Protein AF-A0A251RQ02-F1 (afdb_monomer_lite)

Secondary structure (DSSP, 8-state):
-B-TTT--B-EEEEETTTTEEEEEES---------TTTTT------HHHHHHTTSHHHHHHHHHHHHHHHHHHHHHHHHHHHIIIIIIGGGHHHHHHHHHHHHHHHHHHHHHHHHHHHHTT-SS----------

InterPro domains:
  IPR007590 Saf4/Yju2 protein [PF04502] (1-118)
  IPR007590 Saf4/Yju2 protein [PTHR12111] (1-128)

Organism: Helianthus annuus (NCBI:txid4232)

Structure (mmCIF, N/CA/C/O backbone):
data_AF-A0A251RQ02-F1
#
_entry.id   AF-A0A251RQ02-F1
#
loop_
_atom_site.group_PDB
_atom_site.id
_atom_site.type_symbol
_atom_site.label_atom_id
_atom_site.label_alt_id
_atom_site.label_comp_id
_atom_site.label_asym_id
_atom_site.label_entity_id
_atom_site.label_seq_id
_atom_site.pdbx_PDB_ins_code
_atom_site.Cartn_x
_atom_site.Cartn_y
_atom_site.Cartn_z
_atom_site.occupancy
_atom_site.B_iso_or_equiv
_atom_site.auth_seq_id
_atom_site.auth_comp_id
_atom_site.auth_asym_id
_atom_site.auth_atom_id
_atom_site.pdbx_PDB_model_num
ATOM 1 N N . MET A 1 1 ? -34.966 17.069 -21.799 1.00 81.94 1 MET A N 1
ATOM 2 C CA . MET A 1 1 ? -33.568 17.087 -22.314 1.00 81.94 1 MET A CA 1
ATOM 3 C C . MET A 1 1 ? -33.557 16.528 -23.731 1.00 81.94 1 MET A C 1
ATOM 5 O O . MET A 1 1 ? -34.435 15.741 -24.021 1.00 81.94 1 MET A O 1
ATOM 9 N N . LYS A 1 2 ? -32.638 16.908 -24.629 1.00 87.06 2 LYS A N 1
ATOM 10 C CA . LYS A 1 2 ? -32.587 16.337 -25.994 1.00 87.06 2 LYS A CA 1
ATOM 11 C C . LYS A 1 2 ? -31.394 15.399 -26.151 1.00 87.06 2 LYS A C 1
ATOM 13 O O . LYS A 1 2 ? -30.312 15.717 -25.666 1.00 87.06 2 LYS A O 1
ATOM 18 N N . SER A 1 3 ? -31.588 14.271 -26.832 1.00 85.44 3 SER A N 1
ATOM 19 C CA . SER A 1 3 ? -30.495 13.361 -27.191 1.00 85.44 3 SER A CA 1
ATOM 20 C C . SER A 1 3 ? -29.578 13.999 -28.239 1.00 85.44 3 SER A C 1
ATOM 22 O O . SER A 1 3 ? -30.056 14.561 -29.225 1.00 85.44 3 SER A O 1
ATOM 24 N N . ALA A 1 4 ? -28.261 13.878 -28.052 1.00 85.50 4 ALA A N 1
ATOM 25 C CA . ALA A 1 4 ? -27.262 14.437 -28.964 1.00 85.50 4 ALA A CA 1
ATOM 26 C C . ALA A 1 4 ? -27.263 13.769 -30.353 1.00 85.50 4 ALA A C 1
ATOM 28 O O . ALA A 1 4 ? -26.899 14.405 -31.336 1.00 85.50 4 ALA A O 1
ATOM 29 N N . CYS A 1 5 ? -27.679 12.500 -30.444 1.00 87.50 5 CYS A N 1
ATOM 30 C CA . CYS A 1 5 ? -27.608 11.720 -31.682 1.00 87.50 5 CYS A CA 1
ATOM 31 C C . CYS A 1 5 ? -28.864 11.866 -32.559 1.00 87.50 5 CYS A C 1
ATOM 33 O O . CYS A 1 5 ? -28.753 12.049 -33.766 1.00 87.50 5 CYS A O 1
ATOM 35 N N . CYS A 1 6 ? -30.059 11.813 -31.963 1.00 83.81 6 CYS A N 1
ATOM 36 C CA . CYS A 1 6 ? -31.330 11.749 -32.697 1.00 83.81 6 CYS A CA 1
ATOM 37 C C . CYS A 1 6 ? -32.284 12.923 -32.418 1.00 83.81 6 CYS A C 1
ATOM 39 O O . CYS A 1 6 ? -33.429 12.888 -32.858 1.00 83.81 6 CYS A O 1
ATOM 41 N N . GLN A 1 7 ? -31.846 13.942 -31.663 1.00 83.56 7 GLN A N 1
ATOM 42 C CA . GLN A 1 7 ? -32.645 15.108 -31.239 1.00 83.56 7 GLN A CA 1
ATOM 43 C C . GLN A 1 7 ? -33.960 14.775 -30.502 1.00 83.56 7 GLN A C 1
ATOM 45 O O . GLN A 1 7 ? -34.764 15.673 -30.246 1.00 83.56 7 GLN A O 1
ATOM 50 N N . HIS A 1 8 ? -34.166 13.512 -30.119 1.00 87.19 8 HIS A N 1
ATOM 51 C CA . HIS A 1 8 ? -35.360 13.054 -29.419 1.00 87.19 8 HIS A CA 1
ATOM 52 C C . HIS A 1 8 ? -35.445 13.661 -28.014 1.00 87.19 8 HIS A C 1
ATOM 54 O O . HIS A 1 8 ? -34.419 13.860 -27.354 1.00 87.19 8 HIS A O 1
ATOM 60 N N . GLU A 1 9 ? -36.661 13.964 -27.562 1.00 89.62 9 GLU A N 1
ATOM 61 C CA . GLU A 1 9 ? -36.902 14.558 -26.251 1.00 89.62 9 GLU A CA 1
ATOM 62 C C . GLU A 1 9 ? -36.976 13.484 -25.159 1.00 89.62 9 GLU A C 1
ATOM 64 O O . GLU A 1 9 ? -37.684 12.491 -25.273 1.00 89.62 9 GLU A O 1
ATOM 69 N N . ILE A 1 10 ? -36.209 13.699 -24.095 1.00 90.50 10 ILE A N 1
ATOM 70 C CA . ILE A 1 10 ? -36.128 12.883 -22.890 1.00 90.50 10 ILE A CA 1
ATOM 71 C C . ILE A 1 10 ? -36.836 13.646 -21.773 1.00 90.50 10 ILE A C 1
ATOM 73 O O . ILE A 1 10 ? -36.385 14.734 -21.383 1.00 90.50 10 ILE A O 1
ATOM 77 N N . VAL A 1 11 ? -37.919 13.074 -21.252 1.00 91.12 11 VAL A N 1
ATOM 78 C CA . VAL A 1 11 ? -38.707 13.654 -20.157 1.00 91.12 11 VAL A CA 1
ATOM 79 C C . VAL A 1 11 ? -38.362 12.935 -18.859 1.00 91.12 11 VAL A C 1
ATOM 81 O O . VAL A 1 11 ? -38.561 11.725 -18.741 1.00 91.12 11 VAL A O 1
ATOM 84 N N . ILE A 1 12 ? -37.853 13.696 -17.889 1.00 91.62 12 ILE A N 1
ATOM 85 C CA . ILE A 1 12 ? -37.504 13.220 -16.547 1.00 91.62 12 ILE A CA 1
ATOM 86 C C . ILE A 1 12 ? -38.396 13.950 -15.546 1.00 91.62 12 ILE A C 1
ATOM 88 O O . ILE A 1 12 ? -38.505 15.175 -15.610 1.00 91.62 12 ILE A O 1
ATOM 92 N N . GLN A 1 13 ? -39.019 13.211 -14.632 1.00 91.50 13 GLN A N 1
ATOM 93 C CA . GLN A 1 13 ? -39.776 13.767 -13.512 1.00 91.50 13 GLN A CA 1
ATOM 94 C C . GLN A 1 13 ? -39.116 13.405 -12.184 1.00 91.50 13 GLN A C 1
ATOM 96 O O . GLN A 1 13 ? -38.541 12.331 -12.023 1.00 91.50 13 GLN A O 1
ATOM 101 N N . THR A 1 14 ? -39.175 14.342 -11.245 1.00 92.50 14 THR A N 1
ATOM 102 C CA . THR A 1 14 ? -38.703 14.172 -9.870 1.00 92.50 14 THR A CA 1
ATOM 103 C C . THR A 1 14 ? -39.810 13.591 -9.007 1.00 92.50 14 THR A C 1
ATOM 105 O O . THR A 1 14 ? -40.857 14.227 -8.873 1.00 92.50 14 THR A O 1
A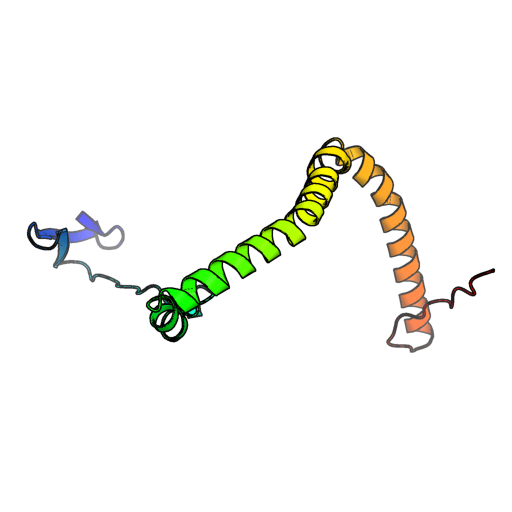TOM 108 N N . ASP A 1 15 ? -39.542 12.468 -8.349 1.00 92.62 15 ASP A N 1
ATOM 109 C CA . ASP A 1 15 ? -40.429 11.905 -7.337 1.00 92.62 15 ASP A CA 1
ATOM 110 C C . ASP A 1 15 ? -40.007 12.375 -5.937 1.00 92.62 15 ASP A C 1
ATOM 112 O O . ASP A 1 15 ? -39.018 11.882 -5.386 1.00 92.62 15 ASP A O 1
ATOM 116 N N . PRO A 1 16 ? -40.760 13.289 -5.296 1.00 92.50 16 PRO A N 1
ATOM 117 C CA . PRO A 1 16 ? -40.369 13.857 -4.004 1.00 92.50 16 PRO A CA 1
ATOM 118 C C . PRO A 1 16 ? -40.477 12.866 -2.838 1.00 92.50 16 PRO A C 1
ATOM 120 O O . PRO A 1 16 ? -39.943 13.128 -1.768 1.00 92.50 16 PRO A O 1
ATOM 123 N N . LYS A 1 17 ? -41.180 11.739 -3.016 1.00 93.00 17 LYS A N 1
ATOM 124 C CA . LYS A 1 17 ? -41.363 10.725 -1.965 1.00 93.00 17 LYS A CA 1
ATOM 125 C C . LYS A 1 17 ? -40.163 9.790 -1.823 1.00 93.00 17 LYS A C 1
ATOM 127 O O . LYS A 1 17 ? -39.807 9.446 -0.704 1.00 93.00 17 LYS A O 1
ATOM 132 N N . ASN A 1 18 ? -39.562 9.399 -2.946 1.00 87.56 18 ASN A N 1
ATOM 133 C CA . ASN A 1 18 ? -38.465 8.428 -2.983 1.00 87.56 18 ASN A CA 1
ATOM 134 C C . ASN A 1 18 ? -37.107 9.090 -3.263 1.00 87.56 18 ASN A C 1
ATOM 136 O O . ASN A 1 18 ? -36.095 8.403 -3.287 1.00 87.56 18 ASN A O 1
ATOM 140 N N . CYS A 1 19 ? -37.076 10.415 -3.468 1.00 89.12 19 CYS A N 1
ATOM 141 C CA . CYS A 1 19 ? -35.877 11.164 -3.855 1.00 89.12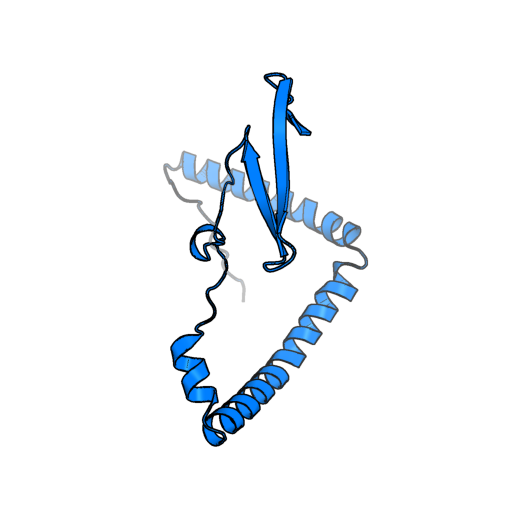 19 CYS A CA 1
ATOM 142 C C . CYS A 1 19 ? -35.223 10.624 -5.142 1.00 89.12 19 CYS A C 1
ATOM 144 O O . CYS A 1 19 ? -34.003 10.666 -5.291 1.00 89.12 19 CYS A O 1
ATOM 146 N N . GLU A 1 20 ? -36.036 10.128 -6.079 1.00 87.94 20 GLU A N 1
ATOM 147 C CA . GLU A 1 20 ? -35.577 9.527 -7.332 1.00 87.94 20 GLU A CA 1
ATOM 148 C C . GLU A 1 20 ? -36.023 10.326 -8.561 1.00 87.94 20 GLU A C 1
ATOM 150 O O . GLU A 1 20 ? -37.009 11.067 -8.544 1.00 87.94 20 GLU A O 1
ATOM 155 N N . TYR A 1 21 ? -35.280 10.151 -9.654 1.00 90.50 21 TYR A N 1
ATOM 156 C CA . TYR A 1 21 ? -35.633 10.667 -10.971 1.00 90.50 21 TYR A CA 1
ATOM 157 C C . TYR A 1 21 ? -36.218 9.542 -11.826 1.00 90.50 21 TYR A C 1
ATOM 159 O O . TYR A 1 21 ? -35.541 8.546 -12.101 1.00 90.50 21 TYR A O 1
ATOM 167 N N . LEU A 1 22 ? -37.455 9.722 -12.284 1.00 89.12 22 LEU A N 1
ATOM 168 C CA . LEU A 1 22 ? -38.126 8.807 -13.198 1.00 89.12 22 LEU A CA 1
ATOM 169 C C . LEU A 1 22 ? -37.984 9.277 -14.642 1.00 89.12 22 LEU A C 1
ATOM 171 O O . LEU A 1 22 ? -38.256 10.434 -14.967 1.00 89.12 22 LEU A O 1
ATOM 175 N N . VAL A 1 23 ? -37.603 8.356 -15.526 1.00 89.44 23 VAL A N 1
ATOM 176 C CA . VAL A 1 23 ? -37.573 8.587 -16.973 1.00 89.44 23 VAL A CA 1
ATOM 177 C C . VAL A 1 23 ? -38.912 8.147 -17.558 1.00 89.44 23 VAL A C 1
ATOM 179 O O . VAL A 1 23 ? -39.248 6.968 -17.507 1.00 89.44 23 VAL A O 1
ATOM 182 N N . ILE A 1 24 ? -39.677 9.092 -18.104 1.00 86.56 24 ILE A N 1
ATOM 183 C CA . ILE A 1 24 ? -41.030 8.837 -18.628 1.00 86.56 24 ILE A CA 1
ATOM 184 C C . ILE A 1 24 ? -41.002 8.544 -20.124 1.00 86.56 24 ILE A C 1
ATOM 186 O O . ILE A 1 24 ? -41.761 7.714 -20.616 1.00 86.56 24 ILE A O 1
ATOM 190 N N . SER A 1 25 ? -40.138 9.233 -20.868 1.00 85.69 25 SER A N 1
ATOM 191 C CA . SER A 1 25 ? -40.009 9.032 -22.309 1.00 85.69 25 SER A CA 1
ATOM 192 C C . SER A 1 25 ? -38.600 9.339 -22.797 1.00 85.69 25 SER A C 1
ATOM 194 O O . SER A 1 25 ? -37.875 10.134 -22.197 1.00 85.69 25 SER A O 1
ATOM 196 N N . GLY A 1 26 ? -38.218 8.676 -23.890 1.00 83.19 26 GLY A N 1
ATOM 197 C CA . GLY A 1 26 ? -37.021 8.991 -24.667 1.00 83.19 26 GLY A CA 1
ATOM 198 C C . GLY A 1 26 ? -35.699 8.395 -24.175 1.00 83.19 26 GLY A C 1
ATOM 199 O O . GLY A 1 26 ? -34.701 8.524 -24.881 1.00 83.19 26 GLY A O 1
ATOM 200 N N . ALA A 1 27 ? -35.664 7.729 -23.017 1.00 85.62 27 ALA A N 1
ATOM 201 C CA . ALA A 1 27 ? -34.480 7.017 -22.530 1.00 85.62 27 ALA A CA 1
ATOM 202 C C . ALA A 1 27 ? -34.852 5.845 -21.603 1.00 85.62 27 ALA A C 1
ATOM 204 O O . ALA A 1 27 ? -35.984 5.741 -21.135 1.00 85.62 27 ALA A O 1
ATOM 205 N N . GLN A 1 28 ? -33.883 4.969 -21.333 1.00 85.25 28 GLN A N 1
ATOM 206 C CA . GLN A 1 28 ? -33.982 3.891 -20.346 1.00 85.25 28 GLN A CA 1
ATOM 207 C C . GLN A 1 28 ? -32.920 4.099 -19.260 1.00 85.25 28 GLN A C 1
ATOM 209 O O . GLN A 1 28 ? -31.789 4.486 -19.561 1.00 85.25 28 GLN A O 1
ATOM 214 N N . LYS A 1 29 ? -33.284 3.857 -17.994 1.00 85.75 29 LYS A N 1
ATOM 215 C CA . LYS A 1 29 ? -32.353 3.912 -16.857 1.00 85.75 29 LYS A CA 1
ATOM 216 C C . LYS A 1 29 ? -31.459 2.672 -16.909 1.00 85.75 29 LYS A C 1
ATOM 218 O O . LYS A 1 29 ? -31.959 1.557 -16.790 1.00 85.75 29 LYS A O 1
ATOM 223 N N . LYS A 1 30 ? -30.148 2.861 -17.072 1.00 83.62 30 LYS A N 1
ATOM 224 C CA . LYS A 1 30 ? -29.165 1.796 -16.848 1.00 83.62 30 LYS A CA 1
ATOM 225 C C . LYS A 1 30 ? -28.881 1.746 -15.348 1.00 83.62 30 LYS A C 1
ATOM 227 O O . LYS A 1 30 ? -28.390 2.729 -14.799 1.00 83.62 30 LYS A O 1
ATOM 232 N N . VAL A 1 31 ? -29.252 0.653 -14.689 1.00 81.19 31 VAL A N 1
ATOM 233 C CA . VAL A 1 31 ? -28.896 0.406 -13.288 1.00 81.19 31 VAL A CA 1
ATOM 234 C C . VAL A 1 31 ? -27.700 -0.532 -13.307 1.00 81.19 31 VAL A C 1
ATOM 236 O O . VAL A 1 31 ? -27.826 -1.666 -13.757 1.00 81.19 31 VAL A O 1
ATOM 239 N N . GLU A 1 32 ? -26.542 -0.033 -12.891 1.00 78.25 32 GLU A N 1
ATOM 240 C CA . GLU A 1 32 ? -25.394 -0.878 -12.571 1.00 78.25 32 GLU A CA 1
ATOM 241 C C . GLU A 1 32 ? -25.322 -0.961 -11.051 1.00 78.25 32 GLU A C 1
ATOM 243 O O . GLU A 1 32 ? -25.133 0.049 -10.370 1.00 78.25 32 GLU A O 1
ATOM 248 N N . GLU A 1 33 ? -25.575 -2.154 -10.524 1.00 72.75 33 GLU A N 1
ATOM 249 C CA . GLU A 1 33 ? -25.317 -2.459 -9.124 1.00 72.75 33 GLU A CA 1
ATOM 250 C C . GLU A 1 33 ? -23.809 -2.658 -8.972 1.00 72.75 33 GLU A C 1
ATOM 252 O O . GLU A 1 33 ? -23.172 -3.291 -9.812 1.00 72.75 33 GLU A O 1
ATOM 257 N N . PHE A 1 34 ? -23.220 -2.052 -7.942 1.00 73.12 34 PHE A N 1
ATOM 258 C CA . PHE A 1 34 ? -21.796 -2.204 -7.673 1.00 73.12 34 PHE A CA 1
ATOM 259 C C . PHE A 1 34 ? -21.527 -3.649 -7.243 1.00 73.12 34 PHE A C 1
ATOM 261 O O . PHE A 1 34 ? -21.849 -4.020 -6.113 1.00 73.12 34 PHE A O 1
ATOM 268 N N . ASP A 1 35 ? -20.951 -4.447 -8.138 1.00 70.56 35 ASP A N 1
ATOM 269 C CA . ASP A 1 35 ? -20.498 -5.795 -7.825 1.00 70.56 35 ASP A CA 1
ATOM 270 C C . ASP A 1 35 ? -19.054 -5.748 -7.309 1.00 70.56 35 ASP A C 1
ATOM 272 O O . ASP A 1 35 ? -18.133 -5.273 -7.978 1.00 70.56 35 ASP A O 1
ATOM 276 N N . THR A 1 36 ? -18.854 -6.234 -6.087 1.00 68.44 36 THR A N 1
ATOM 277 C CA . THR A 1 36 ? -17.533 -6.325 -5.459 1.00 68.44 36 THR A CA 1
ATOM 278 C C . THR A 1 36 ? -16.565 -7.217 -6.232 1.00 68.44 36 THR A C 1
ATOM 280 O O . THR A 1 36 ? -15.358 -6.980 -6.158 1.00 68.44 36 THR A O 1
ATOM 283 N N . GLU A 1 37 ? -17.072 -8.215 -6.966 1.00 67.38 37 GLU A N 1
ATOM 284 C CA . GLU A 1 37 ? -16.242 -9.116 -7.770 1.00 67.38 37 GLU A CA 1
ATOM 285 C C . GLU A 1 37 ? -15.702 -8.417 -9.026 1.00 67.38 37 GLU A C 1
ATOM 287 O O . GLU A 1 37 ? -14.519 -8.550 -9.338 1.00 67.38 37 GLU A O 1
ATOM 292 N N . ASP A 1 38 ? -16.530 -7.602 -9.689 1.00 71.00 38 ASP A N 1
ATOM 293 C CA . ASP A 1 38 ? -16.159 -6.848 -10.899 1.00 71.00 38 ASP A CA 1
ATOM 294 C C . ASP A 1 38 ? -15.220 -5.667 -10.582 1.00 71.00 38 ASP A C 1
ATOM 296 O O . ASP A 1 38 ? -14.379 -5.267 -11.385 1.00 71.00 38 ASP A O 1
ATOM 300 N N . ALA A 1 39 ? -15.310 -5.128 -9.362 1.00 73.12 39 ALA A N 1
ATOM 301 C CA . ALA A 1 39 ? -14.492 -4.010 -8.895 1.00 73.12 39 ALA A CA 1
ATOM 302 C C . ALA A 1 39 ? -13.119 -4.412 -8.313 1.00 73.12 39 ALA A C 1
ATOM 304 O O . ALA A 1 39 ? -12.423 -3.542 -7.778 1.00 73.12 39 ALA A O 1
ATOM 305 N N . GLU A 1 40 ? -12.749 -5.703 -8.331 1.00 70.00 40 GLU A N 1
ATOM 306 C CA . GLU A 1 40 ? -11.523 -6.263 -7.717 1.00 70.00 40 GLU A CA 1
ATOM 307 C C . GLU A 1 40 ? -11.270 -5.769 -6.275 1.00 70.00 40 GLU A C 1
ATOM 309 O O . GLU A 1 40 ? -10.135 -5.654 -5.799 1.00 70.00 40 GLU A O 1
ATOM 314 N N . THR A 1 41 ? -12.340 -5.429 -5.557 1.00 69.06 41 THR A N 1
ATOM 315 C CA . THR A 1 41 ? -12.254 -4.835 -4.224 1.00 69.06 41 THR A CA 1
ATOM 316 C C . THR A 1 41 ? -12.405 -5.935 -3.179 1.00 69.06 41 THR A C 1
ATOM 318 O O . THR A 1 41 ? -13.211 -6.848 -3.328 1.00 69.06 41 THR A O 1
ATOM 321 N N . MET A 1 42 ? -11.626 -5.871 -2.093 1.00 60.31 42 MET A N 1
ATOM 322 C CA . MET A 1 42 ? -11.698 -6.880 -1.033 1.00 60.31 42 MET A CA 1
ATOM 323 C C . MET A 1 42 ? -13.088 -6.890 -0.384 1.00 60.31 42 MET A C 1
ATOM 325 O O . MET A 1 42 ? -13.504 -5.898 0.219 1.00 60.31 42 MET A O 1
ATOM 329 N N . VAL A 1 43 ? -13.776 -8.033 -0.460 1.00 67.25 43 VAL A N 1
ATOM 330 C CA . VAL A 1 43 ? -15.011 -8.283 0.288 1.00 67.25 43 VAL A CA 1
ATOM 331 C C . VAL A 1 43 ? -14.645 -8.378 1.765 1.00 67.25 43 VAL A C 1
ATOM 333 O O . VAL A 1 43 ? -13.924 -9.284 2.190 1.00 67.25 43 VAL A O 1
ATOM 336 N N . LEU A 1 44 ? -15.113 -7.419 2.563 1.00 64.31 44 LEU A N 1
ATOM 337 C CA . LEU A 1 44 ? -15.007 -7.527 4.013 1.00 64.31 44 LEU A CA 1
ATOM 338 C C . LEU A 1 44 ? -15.783 -8.787 4.452 1.00 64.31 44 LEU A C 1
ATOM 340 O O . LEU A 1 44 ? -16.920 -8.969 4.012 1.00 64.31 44 LEU A O 1
ATOM 344 N N . PRO A 1 45 ? -15.224 -9.657 5.310 1.00 61.59 45 PRO A N 1
ATOM 345 C CA . PRO A 1 45 ? -15.948 -10.805 5.849 1.00 61.59 45 PRO A CA 1
ATOM 346 C C . PRO A 1 45 ? -16.993 -10.295 6.846 1.00 61.59 45 PRO A C 1
ATOM 348 O O . PRO A 1 45 ? -16.733 -10.131 8.036 1.00 61.59 45 PRO A O 1
ATOM 351 N N . VAL A 1 46 ? -18.165 -9.940 6.330 1.00 60.03 46 VAL A N 1
ATOM 352 C CA . VAL A 1 46 ? -19.133 -9.124 7.062 1.00 60.03 46 VAL A CA 1
ATOM 353 C C . VAL A 1 46 ? -20.092 -9.969 7.894 1.00 60.03 46 VAL A C 1
ATOM 355 O O . VAL A 1 46 ? -20.430 -9.546 8.993 1.00 60.03 46 VAL A O 1
ATOM 358 N N . ASP A 1 47 ? -20.484 -11.167 7.470 1.00 61.69 47 ASP A N 1
ATOM 359 C CA . ASP A 1 47 ? -21.666 -11.782 8.091 1.00 61.69 47 ASP A CA 1
ATOM 360 C C . ASP A 1 47 ? -21.350 -12.605 9.348 1.00 61.69 47 ASP A C 1
ATOM 362 O O . ASP A 1 47 ? -21.945 -12.389 10.406 1.00 61.69 47 ASP A O 1
ATOM 366 N N . GLU A 1 48 ? -20.349 -13.484 9.304 1.00 62.22 48 GLU A N 1
ATOM 367 C CA . GLU A 1 48 ? -20.032 -14.333 10.462 1.00 62.22 48 GLU A CA 1
ATOM 368 C C . GLU A 1 48 ? -19.294 -13.589 11.580 1.00 62.22 48 GLU A C 1
ATOM 370 O O . GLU A 1 48 ? -19.477 -13.891 12.760 1.00 62.22 48 GLU A O 1
ATOM 375 N N . GLN A 1 49 ? -18.444 -12.619 11.230 1.00 60.66 49 GLN A N 1
ATOM 376 C CA . GLN A 1 49 ? -17.669 -11.860 12.212 1.00 60.66 49 GLN A CA 1
ATOM 377 C C . GLN A 1 49 ? -18.520 -10.777 12.879 1.00 60.66 49 GLN A C 1
ATOM 379 O O . GLN A 1 49 ? -18.417 -10.599 14.091 1.00 60.66 49 GLN A O 1
ATOM 384 N N . ARG A 1 50 ? -19.434 -10.111 12.152 1.00 63.94 50 ARG A N 1
ATOM 385 C CA . ARG A 1 50 ? -20.349 -9.135 12.772 1.00 63.94 50 ARG A CA 1
ATOM 386 C C . ARG A 1 50 ? -21.265 -9.767 13.807 1.00 63.94 50 ARG A C 1
ATOM 388 O O . ARG A 1 50 ? -21.477 -9.160 14.852 1.00 63.94 50 ARG A O 1
ATOM 395 N N . SER A 1 51 ? -21.775 -10.974 13.553 1.00 67.44 51 SER A N 1
ATOM 396 C CA . SER A 1 51 ? -22.611 -11.669 14.537 1.00 67.44 51 SER A CA 1
ATOM 397 C C . SER A 1 51 ? -21.841 -12.005 15.818 1.00 67.44 51 SER A C 1
ATOM 399 O O . SER A 1 51 ? -22.435 -12.012 16.891 1.00 67.44 51 SER A O 1
ATOM 401 N N . LYS A 1 52 ? -20.531 -12.267 15.725 1.00 68.69 52 LYS A N 1
ATOM 402 C CA . LYS A 1 52 ? -19.666 -12.547 16.885 1.00 68.69 52 LYS A CA 1
ATOM 403 C C . LYS A 1 52 ? -19.286 -11.271 17.637 1.00 68.69 52 LYS A C 1
ATOM 405 O O . LYS A 1 52 ? -19.220 -11.280 18.858 1.00 68.69 52 LYS A O 1
ATOM 410 N N . LEU A 1 53 ? -19.138 -10.150 16.928 1.00 69.44 53 LEU A N 1
ATOM 411 C CA . LEU A 1 53 ? -18.900 -8.825 17.519 1.00 69.44 53 LEU A CA 1
ATOM 412 C C . LEU A 1 53 ? -20.097 -8.269 18.313 1.00 69.44 53 LEU A C 1
ATOM 414 O O . LEU A 1 53 ? -19.945 -7.258 18.999 1.00 69.44 53 LEU A O 1
ATOM 418 N N . ALA A 1 54 ? -21.270 -8.908 18.241 1.00 79.88 54 ALA A N 1
ATOM 419 C CA . ALA A 1 54 ? -22.401 -8.597 19.112 1.00 79.88 54 ALA A CA 1
ATOM 420 C C . ALA A 1 54 ? -22.181 -9.068 20.564 1.00 79.88 54 ALA A C 1
ATOM 422 O O . ALA A 1 54 ? -22.794 -8.508 21.473 1.00 79.88 54 ALA A O 1
ATOM 423 N N . ASP A 1 55 ? -21.311 -10.061 20.791 1.00 86.56 55 ASP A N 1
ATOM 424 C CA . ASP A 1 55 ? -20.926 -10.504 22.132 1.00 86.56 55 ASP A CA 1
ATOM 425 C C . ASP A 1 55 ? -19.913 -9.512 22.750 1.00 86.56 55 ASP A C 1
ATOM 427 O O . ASP A 1 55 ? -18.825 -9.305 22.192 1.00 86.56 55 ASP A O 1
ATOM 431 N N . PRO A 1 56 ? -20.232 -8.885 23.902 1.00 87.19 56 PRO A N 1
ATOM 432 C CA . PRO A 1 56 ? -19.339 -7.941 24.565 1.00 87.19 56 PRO A CA 1
ATOM 433 C C . PRO A 1 56 ? -17.964 -8.514 24.922 1.00 87.19 56 PRO A C 1
ATOM 435 O O . PRO A 1 56 ? -16.986 -7.768 24.862 1.00 87.19 56 PRO A O 1
ATOM 438 N N . PHE A 1 57 ? -17.876 -9.801 25.282 1.00 87.00 57 PHE A N 1
ATOM 439 C CA . PHE A 1 57 ? -16.604 -10.426 25.658 1.00 87.00 57 PHE A CA 1
ATOM 440 C C . PHE A 1 57 ? -15.714 -10.657 24.436 1.00 87.00 57 PHE A C 1
ATOM 442 O O . PHE A 1 57 ? -14.549 -10.264 24.445 1.00 87.00 57 PHE A O 1
ATOM 449 N N . TYR A 1 58 ? -16.288 -11.184 23.351 1.00 87.06 58 TYR A N 1
ATOM 450 C CA . TYR A 1 58 ? -15.576 -11.394 22.090 1.00 87.06 58 TYR A CA 1
ATOM 451 C C . TYR A 1 58 ? -14.997 -10.083 21.545 1.00 87.06 58 TYR A C 1
ATOM 453 O O . TYR A 1 58 ? -13.836 -10.028 21.139 1.00 87.06 58 TYR A O 1
ATOM 461 N N . ARG A 1 59 ? -15.780 -8.998 21.585 1.00 86.94 59 ARG A N 1
ATOM 462 C CA . ARG A 1 59 ? -15.322 -7.676 21.148 1.00 86.94 59 ARG A CA 1
ATOM 463 C C . ARG A 1 59 ? -14.140 -7.166 21.978 1.00 86.94 59 ARG A C 1
ATOM 465 O O . ARG A 1 59 ? -13.172 -6.693 21.396 1.00 86.94 59 ARG A O 1
ATOM 472 N N . LEU A 1 60 ? -14.207 -7.277 23.306 1.00 88.94 60 LEU A N 1
ATOM 473 C CA . LEU A 1 60 ? -13.143 -6.822 24.210 1.00 88.94 60 LEU A CA 1
ATOM 474 C C . LEU A 1 60 ? -11.815 -7.545 23.951 1.00 88.94 60 LEU A C 1
ATOM 476 O O . LEU A 1 60 ? -10.773 -6.900 23.852 1.00 88.94 60 LEU A O 1
ATOM 480 N N . GLU A 1 61 ? -11.853 -8.867 23.781 1.00 85.94 61 GLU A N 1
ATOM 481 C CA . GLU A 1 61 ? -10.653 -9.664 23.498 1.00 85.94 61 GLU A CA 1
ATOM 482 C C . GLU A 1 61 ? -10.008 -9.269 22.159 1.00 85.94 61 GLU A C 1
ATOM 484 O O . GLU A 1 61 ? -8.796 -9.052 22.089 1.00 85.94 61 GLU A O 1
ATOM 489 N N . HIS A 1 62 ? -10.815 -9.084 21.110 1.00 87.06 62 HIS A N 1
ATOM 490 C CA . HIS A 1 62 ? -10.314 -8.705 19.784 1.00 87.06 62 HIS A CA 1
ATOM 491 C C . HIS A 1 62 ? -9.824 -7.251 19.743 1.00 87.06 62 HIS A C 1
ATOM 493 O O . HIS A 1 62 ? -8.816 -6.962 19.098 1.00 87.06 62 HIS A O 1
ATOM 499 N N . GLU A 1 63 ? -10.474 -6.338 20.472 1.00 88.12 63 GLU A N 1
ATOM 500 C CA . GLU A 1 63 ? -10.008 -4.956 20.621 1.00 88.12 63 GLU A CA 1
ATOM 501 C C . GLU A 1 63 ? -8.611 -4.905 21.265 1.00 88.12 63 GLU A C 1
ATOM 503 O O . GLU A 1 63 ? -7.733 -4.182 20.784 1.00 88.12 63 GLU A O 1
ATOM 508 N N . GLU A 1 64 ? -8.358 -5.696 22.312 1.00 89.88 64 GLU A N 1
ATOM 509 C CA . GLU A 1 64 ? -7.033 -5.776 22.933 1.00 89.88 64 GLU A CA 1
ATOM 510 C C . GLU A 1 64 ? -5.973 -6.381 22.006 1.00 89.88 64 GLU A C 1
ATOM 512 O O . GLU A 1 64 ? -4.844 -5.880 21.944 1.00 89.88 64 GLU A O 1
ATOM 517 N N . GLU A 1 65 ? -6.309 -7.453 21.286 1.00 89.38 65 GLU A N 1
ATOM 518 C CA . GLU A 1 65 ? -5.417 -8.065 20.299 1.00 89.38 65 GLU A CA 1
ATOM 519 C C . GLU A 1 65 ? -5.055 -7.096 19.173 1.00 89.38 65 GLU A C 1
ATOM 521 O O . GLU A 1 65 ? -3.887 -6.989 18.792 1.00 89.38 65 GLU A O 1
ATOM 526 N N . ASP A 1 66 ? -6.025 -6.340 18.669 1.00 88.25 66 ASP A N 1
ATOM 527 C CA . ASP A 1 66 ? -5.797 -5.351 17.622 1.00 88.25 66 ASP A CA 1
ATOM 528 C C . ASP A 1 66 ? -4.932 -4.190 18.118 1.00 88.25 66 ASP A C 1
ATOM 530 O O . ASP A 1 66 ? -4.060 -3.704 17.392 1.00 88.25 66 ASP A O 1
ATOM 534 N N . LEU A 1 67 ? -5.099 -3.765 19.374 1.00 91.75 67 LEU A N 1
ATOM 535 C CA . LEU A 1 67 ? -4.212 -2.782 19.997 1.00 91.75 67 LEU A CA 1
ATOM 536 C C . LEU A 1 67 ? -2.781 -3.310 20.160 1.00 91.75 67 LEU A C 1
ATOM 538 O O . LEU A 1 67 ? -1.832 -2.551 19.951 1.00 91.75 67 LEU A O 1
ATOM 542 N N . LYS A 1 68 ? -2.603 -4.592 20.501 1.00 92.94 68 LYS A N 1
ATOM 543 C CA . LYS A 1 68 ? -1.277 -5.232 20.570 1.00 92.94 68 LYS A CA 1
ATOM 544 C C . LYS A 1 68 ? -0.619 -5.264 19.190 1.00 92.94 68 LYS A C 1
ATOM 546 O O . LYS A 1 68 ? 0.482 -4.734 19.045 1.00 92.94 68 LYS A O 1
ATOM 551 N N . LYS A 1 69 ? -1.327 -5.744 18.161 1.00 92.69 69 LYS A N 1
ATOM 552 C CA . LYS A 1 69 ? -0.846 -5.753 16.765 1.00 92.69 69 LYS A CA 1
ATOM 553 C C . LYS A 1 69 ? -0.456 -4.354 16.284 1.00 92.69 69 LYS A C 1
ATOM 555 O O . LYS A 1 69 ? 0.590 -4.184 15.660 1.00 92.69 69 LYS A O 1
ATOM 560 N N . LYS A 1 70 ? -1.261 -3.331 16.605 1.00 92.56 70 LYS A N 1
ATOM 561 C CA . LYS A 1 70 ? -0.945 -1.927 16.286 1.00 92.56 70 LYS A CA 1
ATOM 562 C C . LYS A 1 70 ? 0.375 -1.487 16.918 1.00 92.56 70 LYS A C 1
ATOM 564 O O . LYS A 1 70 ? 1.232 -0.973 16.206 1.00 92.56 70 LYS A O 1
ATOM 569 N N . LYS A 1 71 ? 0.561 -1.730 18.219 1.00 94.62 71 LYS A N 1
ATOM 570 C CA . LYS A 1 71 ? 1.790 -1.369 18.949 1.00 94.62 71 LYS A CA 1
ATOM 571 C C . LYS A 1 71 ? 3.022 -2.107 18.426 1.00 94.62 71 LYS A C 1
ATOM 573 O O . LYS A 1 71 ? 4.100 -1.528 18.358 1.00 94.62 71 LYS A O 1
ATOM 578 N N . GLU A 1 72 ? 2.872 -3.371 18.041 1.00 94.56 72 GLU A N 1
ATOM 579 C CA . GLU A 1 72 ? 3.954 -4.165 17.448 1.00 94.56 72 GLU A CA 1
ATOM 580 C C . GLU A 1 72 ? 4.351 -3.658 16.052 1.00 94.56 72 GLU A C 1
ATOM 582 O O . GLU A 1 72 ? 5.538 -3.612 15.715 1.00 94.56 72 GLU A O 1
ATOM 587 N N . ALA A 1 73 ? 3.372 -3.237 15.244 1.00 94.50 73 ALA A N 1
ATOM 588 C CA . ALA A 1 73 ? 3.595 -2.725 13.894 1.00 94.50 73 ALA A CA 1
ATOM 589 C C . ALA A 1 73 ? 4.114 -1.276 13.867 1.00 94.50 73 ALA A C 1
ATOM 591 O O . ALA A 1 73 ? 4.889 -0.911 12.979 1.00 94.50 73 ALA A O 1
ATOM 592 N N . GLU A 1 74 ? 3.737 -0.449 14.842 1.00 94.50 74 GLU A N 1
ATOM 593 C CA . GLU A 1 74 ? 4.115 0.964 14.946 1.00 94.50 74 GLU A CA 1
ATOM 594 C C . GLU A 1 74 ? 5.627 1.238 14.772 1.00 94.50 74 GLU A C 1
ATOM 596 O O . GLU A 1 74 ? 5.985 2.035 13.898 1.00 94.50 74 GLU A O 1
ATOM 601 N N . PRO A 1 75 ? 6.565 0.570 15.479 1.00 94.88 75 PRO A N 1
ATOM 602 C CA . PRO A 1 75 ? 7.995 0.833 15.308 1.00 94.88 75 PRO A CA 1
ATOM 603 C C . PRO A 1 75 ? 8.519 0.429 13.925 1.00 94.88 75 PRO A C 1
ATOM 605 O O . PRO A 1 75 ? 9.520 0.969 13.448 1.00 94.88 75 PRO A O 1
ATOM 608 N N . LEU A 1 76 ? 7.889 -0.542 13.260 1.00 93.62 76 LEU A N 1
ATOM 609 C CA . LEU A 1 76 ? 8.217 -0.892 11.880 1.00 93.62 76 LEU A CA 1
ATOM 610 C C . LEU A 1 76 ? 7.758 0.226 10.938 1.00 93.62 76 LEU A C 1
ATOM 612 O O . LEU A 1 76 ? 8.560 0.691 10.127 1.00 93.62 76 LEU A O 1
ATOM 616 N N . LEU A 1 77 ? 6.522 0.702 11.089 1.00 92.00 77 LEU A N 1
ATOM 617 C CA . LEU A 1 77 ? 5.967 1.784 10.276 1.00 92.00 77 LEU A CA 1
ATOM 618 C C . LEU A 1 77 ? 6.774 3.075 10.420 1.00 92.00 77 LEU A C 1
ATOM 620 O O . LEU A 1 77 ? 7.145 3.673 9.415 1.00 92.00 77 LEU A O 1
ATOM 624 N N . VAL A 1 78 ? 7.150 3.450 11.645 1.00 93.12 78 VAL A N 1
ATOM 625 C CA . VAL A 1 78 ? 7.996 4.627 11.897 1.00 93.12 78 VAL A CA 1
ATOM 626 C C . VAL A 1 78 ? 9.362 4.485 11.220 1.00 93.12 78 VAL A C 1
ATOM 628 O O . VAL A 1 78 ? 9.869 5.443 10.636 1.00 93.12 78 VAL A O 1
ATOM 631 N N . ARG A 1 79 ? 9.969 3.290 11.246 1.00 90.19 79 ARG A N 1
ATOM 632 C CA . ARG A 1 79 ? 11.234 3.034 10.534 1.00 90.19 79 ARG A CA 1
ATOM 633 C C . ARG A 1 79 ? 11.072 3.170 9.022 1.00 90.19 79 ARG A C 1
ATOM 635 O O . ARG A 1 79 ? 11.914 3.803 8.389 1.00 90.19 79 ARG A O 1
ATOM 642 N N . LEU A 1 80 ? 10.010 2.603 8.450 1.00 89.44 80 LEU A N 1
ATOM 643 C CA . LEU A 1 80 ? 9.720 2.726 7.019 1.00 89.44 80 LEU A CA 1
ATOM 644 C C . LEU A 1 80 ? 9.479 4.179 6.619 1.00 89.44 80 LEU A C 1
ATOM 646 O O . LEU A 1 80 ? 10.051 4.633 5.631 1.00 89.44 80 LEU A O 1
ATOM 650 N N . GLN A 1 81 ? 8.693 4.908 7.411 1.00 88.62 81 GLN A N 1
ATOM 651 C CA . GLN A 1 81 ? 8.399 6.313 7.177 1.00 88.62 81 GLN A CA 1
ATOM 652 C C . GLN A 1 81 ? 9.688 7.133 7.156 1.00 88.62 81 GLN A C 1
ATOM 654 O O . GLN A 1 81 ? 9.943 7.779 6.151 1.00 88.62 81 GLN A O 1
ATOM 659 N N . ARG A 1 82 ? 10.554 7.011 8.173 1.00 86.38 82 ARG A N 1
ATOM 660 C CA . ARG A 1 82 ? 11.855 7.710 8.223 1.00 86.38 82 ARG A CA 1
ATOM 661 C C . ARG A 1 82 ? 12.737 7.418 7.006 1.00 86.38 82 ARG A C 1
ATOM 663 O O . ARG A 1 82 ? 13.349 8.319 6.444 1.00 86.38 82 ARG A O 1
ATOM 670 N N . VAL A 1 83 ? 12.811 6.155 6.578 1.00 84.12 83 VAL A N 1
ATOM 671 C CA . VAL A 1 83 ? 13.609 5.774 5.398 1.00 84.12 83 VAL A CA 1
ATOM 672 C C . VAL A 1 83 ? 13.010 6.342 4.110 1.00 84.12 83 VAL A C 1
ATOM 674 O O . VAL A 1 83 ? 13.760 6.742 3.219 1.00 84.12 83 VAL A O 1
ATOM 677 N N . SER A 1 84 ? 11.682 6.364 3.991 1.00 79.25 84 SER A N 1
ATOM 678 C CA . SER A 1 84 ? 10.998 6.892 2.812 1.00 79.25 84 SER A CA 1
ATOM 679 C C . SER A 1 84 ? 11.087 8.417 2.761 1.00 79.25 84 SER A C 1
ATOM 681 O O . SER A 1 84 ? 11.653 8.951 1.810 1.00 79.25 84 SER A O 1
ATOM 683 N N . SER A 1 85 ? 10.579 9.115 3.782 1.00 72.00 85 SER A N 1
ATOM 684 C CA . SER A 1 85 ? 10.433 10.575 3.805 1.00 72.00 85 SER A CA 1
ATOM 685 C C . SER A 1 85 ? 11.767 11.309 3.860 1.00 72.00 85 SER A C 1
ATOM 687 O O . SER A 1 85 ? 11.986 12.218 3.065 1.00 72.00 85 SER A O 1
ATOM 689 N N . ASP A 1 86 ? 12.667 10.902 4.756 1.00 67.56 86 ASP A N 1
ATOM 690 C CA . ASP A 1 86 ? 13.813 11.745 5.114 1.00 67.56 86 ASP A CA 1
ATOM 691 C C . ASP A 1 86 ? 15.052 11.398 4.285 1.00 67.56 86 ASP A C 1
ATOM 693 O O . ASP A 1 86 ? 15.835 12.272 3.929 1.00 67.56 86 ASP A O 1
ATOM 697 N N . ALA A 1 87 ? 15.240 10.114 3.965 1.00 71.00 87 ALA A N 1
ATOM 698 C CA . ALA A 1 87 ? 16.459 9.640 3.311 1.00 71.00 87 ALA A CA 1
ATOM 699 C C . ALA A 1 87 ? 16.316 9.447 1.797 1.00 71.00 87 ALA A C 1
ATOM 701 O O . ALA A 1 87 ? 17.274 9.689 1.066 1.00 71.00 87 ALA A O 1
ATOM 702 N N . ARG A 1 88 ? 15.161 8.967 1.315 1.00 74.94 88 ARG A N 1
ATOM 703 C CA . ARG A 1 88 ? 14.944 8.721 -0.120 1.00 74.94 88 ARG A CA 1
ATOM 704 C C . ARG A 1 88 ? 14.378 9.959 -0.803 1.00 74.94 88 ARG A C 1
ATOM 706 O O . ARG A 1 88 ? 15.038 10.501 -1.680 1.00 74.94 88 ARG A O 1
ATOM 713 N N . HIS A 1 89 ? 13.236 10.455 -0.327 1.00 76.50 89 HIS A N 1
ATOM 714 C CA . HIS A 1 89 ? 12.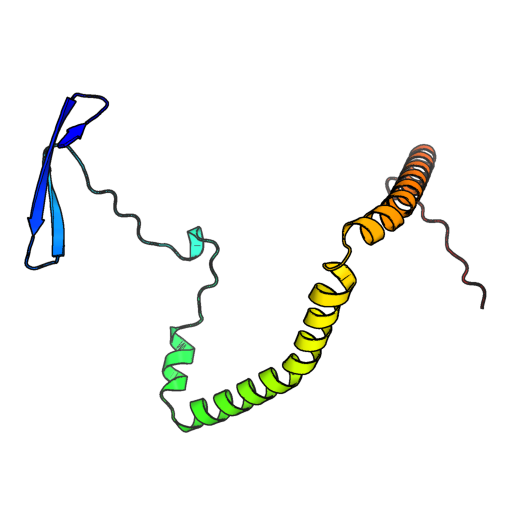506 11.534 -0.999 1.00 76.50 89 HIS A CA 1
ATOM 715 C C . HIS A 1 89 ? 13.163 12.914 -0.916 1.00 76.50 89 HIS A C 1
ATOM 717 O O . HIS A 1 89 ? 12.878 13.767 -1.753 1.00 76.50 89 HIS A O 1
ATOM 723 N N . PHE A 1 90 ? 14.053 13.151 0.050 1.00 77.62 90 PHE A N 1
ATOM 724 C CA . PHE A 1 90 ? 14.732 14.442 0.164 1.00 77.62 90 PHE A CA 1
ATOM 725 C C . PHE A 1 90 ? 15.685 14.725 -1.015 1.00 77.62 90 PHE A C 1
ATOM 727 O O . PHE A 1 90 ? 15.793 15.867 -1.454 1.00 77.62 90 PHE A O 1
ATOM 734 N N . ASP A 1 91 ? 16.347 13.698 -1.565 1.00 83.50 91 ASP A N 1
ATOM 735 C CA . ASP A 1 91 ? 17.245 13.832 -2.724 1.00 83.50 91 ASP A CA 1
ATOM 736 C C . ASP A 1 91 ? 17.168 12.607 -3.654 1.00 83.50 91 ASP A C 1
ATOM 738 O O . ASP A 1 91 ? 18.140 11.885 -3.913 1.00 83.50 91 ASP A O 1
ATOM 742 N N . ASP A 1 92 ? 15.972 12.382 -4.199 1.00 84.75 92 ASP A N 1
ATOM 743 C CA . ASP A 1 92 ? 15.712 11.304 -5.157 1.00 84.75 92 ASP A CA 1
ATOM 744 C C . ASP A 1 92 ? 16.637 11.392 -6.388 1.00 84.75 92 ASP A C 1
ATOM 746 O O . ASP A 1 92 ? 16.992 10.373 -6.996 1.00 84.75 92 ASP A O 1
ATOM 750 N N . TYR A 1 93 ? 17.053 12.600 -6.787 1.00 89.19 93 TYR A N 1
ATOM 751 C CA . TYR A 1 93 ? 17.880 12.793 -7.975 1.00 89.19 93 TYR A CA 1
ATOM 752 C C . TYR A 1 93 ? 19.308 12.278 -7.780 1.00 89.19 93 TYR A C 1
ATOM 754 O O . TYR A 1 93 ? 19.796 11.539 -8.645 1.00 89.19 93 TYR A O 1
ATOM 762 N N . SER A 1 94 ? 19.990 12.615 -6.678 1.00 89.38 94 SER A N 1
ATOM 763 C CA . SER A 1 94 ? 21.370 12.158 -6.458 1.00 89.38 94 SER A CA 1
ATOM 764 C C . SER A 1 94 ? 21.452 10.641 -6.275 1.00 89.38 94 SER A C 1
ATOM 766 O O . SER A 1 94 ? 22.320 9.988 -6.874 1.00 89.38 94 SER A O 1
ATOM 768 N N . ILE A 1 95 ? 20.486 10.056 -5.557 1.00 88.69 95 ILE A N 1
ATOM 769 C CA . ILE A 1 95 ? 20.372 8.610 -5.356 1.00 88.69 95 ILE A CA 1
ATOM 770 C C . ILE A 1 95 ? 20.196 7.923 -6.710 1.00 88.69 95 ILE A C 1
ATOM 772 O O . ILE A 1 95 ? 21.003 7.062 -7.081 1.00 88.69 95 ILE A O 1
ATOM 776 N N . ASN A 1 96 ? 19.219 8.354 -7.511 1.00 91.56 96 ASN A N 1
ATOM 777 C CA . ASN A 1 96 ? 18.980 7.783 -8.835 1.00 91.56 96 ASN A CA 1
ATOM 778 C C . ASN A 1 96 ? 20.172 7.976 -9.779 1.00 91.56 96 ASN A C 1
ATOM 780 O O . ASN A 1 96 ? 20.524 7.064 -10.533 1.00 91.56 96 ASN A O 1
ATOM 784 N N . LYS A 1 97 ? 20.839 9.133 -9.732 1.00 93.75 97 LYS A N 1
ATOM 785 C CA . LYS A 1 97 ? 22.048 9.405 -10.518 1.00 93.75 97 LYS A CA 1
ATOM 786 C C . LYS A 1 97 ? 23.169 8.419 -10.183 1.00 93.75 97 LYS A C 1
ATOM 788 O O . LYS A 1 97 ? 23.821 7.929 -11.104 1.00 93.75 97 LYS A O 1
ATOM 793 N N . SER A 1 98 ? 23.353 8.069 -8.909 1.00 91.25 98 SER A N 1
ATOM 794 C CA . SER A 1 98 ? 24.354 7.083 -8.473 1.00 91.25 98 SER A CA 1
ATOM 795 C C . SER A 1 98 ? 23.996 5.630 -8.842 1.00 91.25 98 SER A C 1
ATOM 797 O O . SER A 1 98 ? 24.885 4.811 -9.099 1.00 91.25 98 SER A O 1
ATOM 799 N N . LEU A 1 99 ? 22.701 5.295 -8.907 1.00 92.94 99 LEU A N 1
ATOM 800 C CA . LEU A 1 99 ? 22.207 3.943 -9.204 1.00 92.94 99 LEU A CA 1
ATOM 801 C C . LEU A 1 99 ? 22.179 3.629 -10.706 1.00 92.94 99 LEU A C 1
ATOM 803 O O . LEU A 1 99 ? 22.492 2.505 -11.105 1.00 92.94 99 LEU A O 1
ATOM 807 N N . ARG A 1 100 ? 21.869 4.615 -11.558 1.00 94.50 100 ARG A N 1
ATOM 808 C CA . ARG A 1 100 ? 21.841 4.473 -13.028 1.00 94.50 100 ARG A CA 1
ATOM 809 C C . ARG A 1 100 ? 23.099 3.816 -13.624 1.00 94.50 100 ARG A C 1
ATOM 811 O O . ARG A 1 100 ? 22.928 2.888 -14.416 1.00 94.50 100 ARG A O 1
ATOM 818 N N . PRO A 1 101 ? 24.344 4.216 -13.292 1.00 95.62 101 PRO A N 1
ATOM 819 C CA . PRO A 1 101 ? 25.532 3.564 -13.846 1.00 95.62 101 PRO A CA 1
ATOM 820 C C . PRO A 1 101 ? 25.674 2.111 -13.375 1.00 95.62 101 PRO A C 1
ATOM 822 O O . PRO A 1 101 ? 26.033 1.254 -14.180 1.00 95.62 101 PRO A O 1
ATOM 825 N N . LYS A 1 102 ? 25.327 1.807 -12.114 1.00 95.50 102 LYS A N 1
ATOM 826 C CA . LYS A 1 102 ? 25.356 0.439 -11.564 1.00 95.50 102 LYS A CA 1
ATOM 827 C C . LYS A 1 102 ? 24.345 -0.469 -12.268 1.00 95.50 102 LYS A C 1
ATOM 829 O O . LYS A 1 102 ? 24.674 -1.591 -12.634 1.00 95.50 102 LYS A O 1
ATOM 834 N N . LEU A 1 103 ? 23.132 0.026 -12.507 1.00 95.69 103 LEU A N 1
ATOM 835 C CA . LEU A 1 103 ? 22.098 -0.704 -13.246 1.00 95.69 103 LEU A CA 1
ATOM 836 C C . LEU A 1 103 ? 22.489 -0.914 -14.711 1.00 95.69 103 LEU A C 1
ATOM 838 O O . LEU A 1 103 ? 22.301 -2.004 -15.243 1.00 95.69 103 LEU A O 1
ATOM 842 N N . ARG A 1 104 ? 23.083 0.094 -15.364 1.00 95.62 104 ARG A N 1
ATOM 843 C CA . ARG A 1 104 ? 23.582 -0.032 -16.743 1.00 95.62 104 ARG A CA 1
ATOM 844 C C . ARG A 1 104 ? 24.696 -1.074 -16.854 1.00 95.62 104 ARG A C 1
ATOM 846 O O . ARG A 1 104 ? 24.646 -1.901 -17.760 1.00 95.62 104 ARG A O 1
ATOM 853 N N . SER A 1 105 ? 25.666 -1.070 -15.937 1.00 94.38 105 SER A N 1
ATOM 854 C CA . SER A 1 105 ? 26.751 -2.059 -15.942 1.00 94.38 105 SER A CA 1
ATOM 855 C C . SER A 1 105 ? 26.243 -3.468 -15.635 1.00 94.38 105 SER A C 1
ATOM 857 O O . SER A 1 105 ? 26.637 -4.417 -16.310 1.00 94.38 105 SER A O 1
ATOM 859 N N . GLN A 1 106 ? 25.308 -3.612 -14.690 1.00 91.69 106 GLN A N 1
ATOM 860 C CA . GLN A 1 106 ? 24.648 -4.888 -14.419 1.00 91.69 106 GLN A CA 1
ATOM 861 C C . GLN A 1 106 ? 23.853 -5.390 -15.624 1.00 91.69 106 GLN A C 1
ATOM 863 O O . GLN A 1 106 ? 24.012 -6.547 -15.994 1.00 91.69 106 GLN A O 1
ATOM 868 N N . LYS A 1 107 ? 23.056 -4.533 -16.273 1.00 93.88 107 LYS A N 1
ATOM 869 C CA . LYS A 1 107 ? 22.283 -4.898 -17.468 1.00 93.88 107 LYS A CA 1
ATOM 870 C C . LYS A 1 107 ? 23.192 -5.340 -18.613 1.00 93.88 107 LYS A C 1
ATOM 872 O O . LYS A 1 107 ? 22.898 -6.336 -19.263 1.00 93.88 107 LYS A O 1
ATOM 877 N N . LYS A 1 108 ? 24.314 -4.642 -18.823 1.00 93.81 108 LYS A N 1
ATOM 878 C CA . LYS A 1 108 ? 25.325 -5.040 -19.811 1.00 93.81 108 LYS A CA 1
ATOM 879 C C . LYS A 1 108 ? 25.896 -6.426 -19.494 1.00 93.81 108 LYS A C 1
ATOM 881 O O . LYS A 1 108 ? 25.899 -7.288 -20.362 1.00 93.81 108 LYS A O 1
ATOM 886 N N . ARG A 1 109 ? 26.290 -6.664 -18.239 1.00 89.06 109 ARG A N 1
ATOM 887 C CA . ARG A 1 109 ? 26.816 -7.963 -17.796 1.00 89.06 109 ARG A CA 1
ATOM 888 C C . ARG A 1 109 ? 25.792 -9.093 -17.947 1.00 89.06 109 ARG A C 1
ATOM 890 O O . ARG A 1 109 ? 26.146 -10.171 -18.399 1.00 89.06 109 ARG A O 1
ATOM 897 N N . VAL A 1 110 ? 24.526 -8.846 -17.604 1.00 89.12 110 VAL A N 1
ATOM 898 C CA . VAL A 1 110 ? 23.440 -9.826 -17.779 1.00 89.12 110 VAL A CA 1
ATOM 899 C C . VAL A 1 110 ? 23.231 -10.148 -19.259 1.00 89.12 110 VAL A C 1
ATOM 901 O O . VAL A 1 110 ? 23.134 -11.318 -19.606 1.00 89.12 110 VAL A O 1
ATOM 904 N N . ALA A 1 111 ? 23.243 -9.145 -20.141 1.00 89.94 111 ALA A N 1
ATOM 905 C CA . ALA A 1 111 ? 23.126 -9.371 -21.581 1.00 89.94 111 ALA A CA 1
ATOM 906 C C . ALA A 1 111 ? 24.300 -10.198 -22.142 1.00 89.94 111 ALA A C 1
ATOM 908 O O . ALA A 1 111 ? 24.094 -11.085 -22.965 1.00 89.94 111 ALA A O 1
ATOM 909 N N . GLU A 1 112 ? 25.527 -9.948 -21.678 1.00 88.81 112 GLU A N 1
ATOM 910 C CA . GLU A 1 112 ? 26.705 -10.745 -22.051 1.00 88.81 112 GLU A CA 1
ATOM 911 C C . GLU A 1 112 ? 26.587 -12.202 -21.570 1.00 88.81 112 GLU A C 1
ATOM 913 O O . GLU A 1 112 ? 26.861 -13.125 -22.338 1.00 88.81 112 GLU A O 1
ATOM 918 N N . GLU A 1 113 ? 26.130 -12.416 -20.332 1.00 87.75 113 GLU A N 1
ATOM 919 C CA . GLU A 1 113 ? 25.867 -13.747 -19.767 1.00 87.75 113 GLU A CA 1
ATOM 920 C C . GLU A 1 113 ? 24.769 -14.492 -20.542 1.00 87.75 113 GLU A C 1
ATOM 922 O O . GLU A 1 113 ? 24.911 -15.681 -20.817 1.00 87.75 113 GLU A O 1
ATOM 927 N N . GLU A 1 114 ? 23.695 -13.809 -20.941 1.00 87.50 114 GLU A N 1
ATOM 928 C CA . GLU A 1 114 ? 22.623 -14.392 -21.755 1.00 87.50 114 GLU A CA 1
ATOM 929 C C . GLU A 1 114 ? 23.098 -14.763 -23.163 1.00 87.50 114 GLU A C 1
ATOM 931 O O . GLU A 1 114 ? 22.762 -15.835 -23.667 1.00 87.50 114 GLU A O 1
ATOM 936 N N . VAL A 1 115 ? 23.916 -13.921 -23.804 1.00 88.50 115 VAL A N 1
ATOM 937 C CA . VAL A 1 115 ? 24.511 -14.237 -25.112 1.00 88.50 115 VAL A CA 1
ATOM 938 C C . VAL A 1 115 ? 25.470 -15.423 -25.000 1.00 88.50 115 VAL A C 1
ATOM 940 O O . VAL A 1 115 ? 25.463 -16.294 -25.870 1.00 88.50 115 VAL A O 1
ATOM 943 N N . ALA A 1 116 ? 26.278 -15.491 -23.939 1.00 86.81 116 ALA A N 1
ATOM 944 C CA . ALA 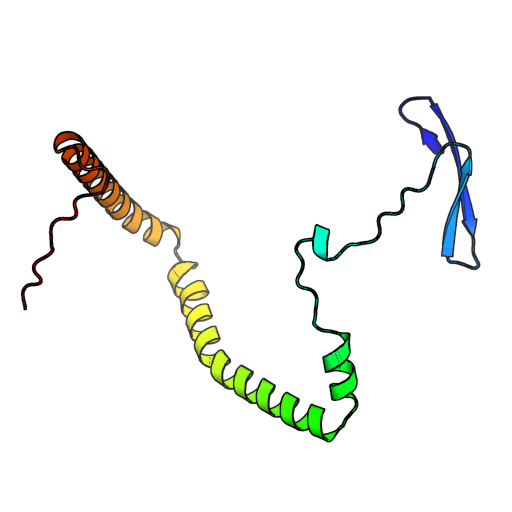A 1 116 ? 27.172 -16.620 -23.693 1.00 86.81 116 ALA A CA 1
ATOM 945 C C . ALA A 1 116 ? 26.392 -17.923 -23.455 1.00 86.81 116 ALA A C 1
ATOM 947 O O . ALA A 1 116 ? 26.718 -18.945 -24.057 1.00 86.81 116 ALA A O 1
ATOM 948 N N . ALA A 1 117 ? 25.328 -17.877 -22.648 1.00 86.81 117 ALA A N 1
ATOM 949 C CA . ALA A 1 117 ? 24.440 -19.013 -22.419 1.00 86.81 117 ALA A CA 1
ATOM 950 C C . ALA A 1 117 ? 23.798 -19.503 -23.726 1.00 86.81 117 ALA A C 1
ATOM 952 O O . ALA A 1 117 ? 23.870 -20.692 -24.032 1.00 86.81 117 ALA A O 1
ATOM 953 N N . ARG A 1 118 ? 23.283 -18.583 -24.556 1.00 86.88 118 ARG A N 1
ATOM 954 C CA . ARG A 1 118 ? 22.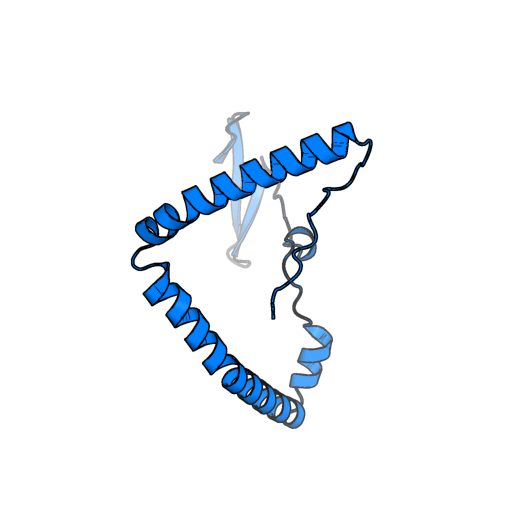720 -18.911 -25.877 1.00 86.88 118 ARG A CA 1
ATOM 955 C C . ARG A 1 118 ? 23.745 -19.549 -26.815 1.00 86.88 118 ARG A C 1
ATOM 957 O O . ARG A 1 118 ? 23.412 -20.518 -27.487 1.00 86.88 118 ARG A O 1
ATOM 964 N N . LYS A 1 119 ? 24.992 -19.060 -26.840 1.00 86.94 119 LYS A N 1
ATOM 965 C CA . LYS A 1 119 ? 26.086 -19.672 -27.626 1.00 86.94 119 LYS A CA 1
ATOM 966 C C . LYS A 1 119 ? 26.419 -21.093 -27.169 1.00 86.94 119 LYS A C 1
ATOM 968 O O . LYS A 1 119 ? 26.814 -21.910 -27.990 1.00 86.94 119 LYS A O 1
ATOM 973 N N . MET A 1 120 ? 26.252 -21.382 -25.881 1.00 85.62 120 MET A N 1
ATOM 974 C CA . MET A 1 120 ? 26.423 -22.720 -25.309 1.00 85.62 120 MET A CA 1
ATOM 975 C C . MET A 1 120 ? 25.159 -23.594 -25.422 1.00 85.62 120 MET A C 1
ATOM 977 O O . MET A 1 120 ? 25.160 -24.714 -24.923 1.00 85.62 120 MET A O 1
ATOM 981 N N . GLY A 1 121 ? 24.082 -23.107 -26.053 1.00 86.19 121 GLY A N 1
ATOM 982 C CA . GLY A 1 121 ? 22.814 -23.836 -26.185 1.00 86.19 121 GLY A CA 1
ATOM 983 C C . GLY A 1 121 ? 21.987 -23.912 -24.895 1.00 86.19 121 GLY A C 1
ATOM 984 O O . GLY A 1 121 ? 21.044 -24.693 -24.813 1.00 86.19 121 GLY A O 1
ATOM 985 N N . LEU A 1 122 ? 22.322 -23.112 -23.879 1.00 81.56 122 LEU A N 1
ATOM 986 C CA . LEU A 1 122 ? 21.634 -23.092 -22.591 1.00 81.56 122 LEU A CA 1
ATOM 987 C C . LEU A 1 122 ? 20.497 -22.059 -22.618 1.00 81.56 122 LEU A C 1
ATOM 989 O O . LEU A 1 122 ? 20.728 -20.866 -22.812 1.00 81.56 122 LEU A O 1
ATOM 993 N N . GLY A 1 123 ? 19.263 -22.507 -22.365 1.00 77.69 123 GLY A N 1
ATOM 994 C CA . GLY A 1 123 ? 18.069 -21.652 -22.249 1.00 77.69 123 GLY A CA 1
ATOM 995 C C . GLY A 1 123 ? 17.946 -20.901 -20.916 1.00 77.69 123 GLY A C 1
ATOM 996 O O . GLY A 1 123 ? 16.897 -20.337 -20.620 1.00 77.69 123 GLY A O 1
ATOM 997 N N . ILE A 1 124 ? 18.992 -20.923 -20.087 1.00 79.69 124 ILE A N 1
ATOM 998 C CA . ILE A 1 124 ? 19.005 -20.358 -18.735 1.00 79.69 124 ILE A CA 1
ATOM 999 C C . ILE A 1 124 ? 20.259 -19.500 -18.578 1.00 79.69 124 ILE A C 1
ATOM 1001 O O . ILE A 1 124 ? 21.341 -19.868 -19.038 1.00 79.69 124 ILE A O 1
ATOM 1005 N N . ARG A 1 125 ? 20.121 -18.358 -17.898 1.00 74.88 125 ARG A N 1
ATOM 1006 C CA . ARG A 1 125 ? 21.232 -17.452 -17.590 1.00 74.88 125 ARG A CA 1
ATOM 1007 C C . ARG A 1 125 ? 22.330 -18.179 -16.805 1.00 74.88 125 ARG A C 1
ATOM 1009 O O . ARG A 1 125 ? 22.121 -18.596 -15.666 1.00 74.88 125 ARG A O 1
ATOM 1016 N N . SER A 1 126 ? 23.529 -18.253 -17.376 1.00 68.69 126 SER A N 1
ATOM 1017 C CA . SER A 1 126 ? 24.705 -18.817 -16.713 1.00 68.69 126 SER A CA 1
ATOM 1018 C C . SER A 1 126 ? 25.334 -17.790 -15.767 1.00 68.69 126 SER A C 1
ATOM 1020 O O . SER A 1 126 ? 26.024 -16.869 -16.203 1.00 68.69 126 SER A O 1
ATOM 1022 N N . VAL A 1 127 ? 25.102 -17.941 -14.463 1.00 76.12 127 VAL A N 1
ATOM 1023 C CA . VAL A 1 127 ? 25.703 -17.075 -13.439 1.00 76.12 127 VAL A CA 1
ATOM 1024 C C . VAL A 1 127 ? 27.051 -17.655 -13.021 1.00 76.12 127 VAL A C 1
ATOM 1026 O O . VAL A 1 127 ? 27.136 -18.807 -12.596 1.00 76.12 127 VAL A O 1
ATOM 1029 N N . ARG A 1 128 ? 28.122 -16.858 -13.095 1.00 63.81 128 ARG A N 1
ATOM 1030 C CA . ARG A 1 128 ? 29.427 -17.269 -12.561 1.00 63.81 128 ARG A CA 1
ATOM 1031 C C . ARG A 1 128 ? 29.304 -17.412 -11.043 1.00 63.81 128 ARG A C 1
ATOM 1033 O O . ARG A 1 128 ? 28.955 -16.448 -10.358 1.00 63.81 128 ARG A O 1
ATOM 1040 N N . ARG A 1 129 ? 29.565 -18.612 -10.516 1.00 59.31 129 ARG A N 1
ATOM 1041 C CA . ARG A 1 129 ? 29.540 -18.891 -9.075 1.00 59.31 129 ARG A CA 1
ATOM 1042 C C . ARG A 1 129 ? 30.519 -17.926 -8.396 1.00 59.31 129 ARG A C 1
ATOM 1044 O O . ARG A 1 129 ? 31.723 -18.000 -8.627 1.00 59.31 129 ARG A O 1
ATOM 1051 N N . ARG A 1 130 ? 30.002 -16.969 -7.619 1.00 56.41 130 ARG A N 1
ATOM 1052 C CA . ARG A 1 130 ? 30.839 -16.129 -6.757 1.00 56.41 130 ARG A CA 1
ATOM 1053 C C . ARG A 1 130 ? 31.350 -17.041 -5.651 1.00 56.41 130 ARG A C 1
ATOM 1055 O O . ARG A 1 130 ? 30.614 -17.325 -4.713 1.00 56.41 130 ARG A O 1
ATOM 1062 N N . TYR A 1 131 ? 32.570 -17.546 -5.797 1.00 53.53 131 TYR A N 1
ATOM 1063 C CA . TYR A 1 131 ? 33.296 -18.098 -4.664 1.00 53.53 131 TYR A CA 1
ATOM 1064 C C . TYR A 1 131 ? 33.527 -16.930 -3.706 1.00 53.53 131 TYR A C 1
ATOM 1066 O O . TYR A 1 131 ? 34.283 -16.010 -4.013 1.00 53.53 131 TYR A O 1
ATOM 1074 N N . GLY A 1 132 ? 32.754 -16.902 -2.621 1.00 52.56 132 GLY A N 1
ATOM 1075 C CA . GLY A 1 132 ? 32.972 -15.968 -1.530 1.00 52.56 132 GLY A CA 1
ATOM 1076 C C . GLY A 1 132 ? 34.323 -16.288 -0.912 1.00 52.56 132 GLY A C 1
ATOM 1077 O O . GLY A 1 132 ? 34.513 -17.392 -0.407 1.00 52.56 132 GLY A O 1
ATOM 1078 N N . GLY A 1 133 ? 35.264 -15.353 -1.025 1.00 48.47 133 GLY A N 1
ATOM 1079 C CA . GLY A 1 133 ? 36.410 -15.321 -0.129 1.00 48.47 133 GLY A CA 1
ATOM 1080 C C . GLY A 1 133 ? 35.893 -15.105 1.288 1.00 48.47 133 GLY A C 1
ATOM 1081 O O . GLY A 1 133 ? 34.973 -14.304 1.480 1.00 48.47 133 GLY A O 1
ATOM 1082 N N . CYS A 1 134 ? 36.433 -15.896 2.212 1.00 40.22 134 CYS A N 1
ATOM 1083 C CA . CYS A 1 134 ? 36.237 -15.745 3.647 1.00 40.22 134 CYS A CA 1
ATOM 1084 C C . CYS A 1 134 ? 36.701 -14.360 4.113 1.00 40.22 134 CYS A C 1
ATOM 1086 O O . CYS A 1 134 ? 37.686 -13.854 3.523 1.00 40.22 134 CYS A O 1
#

Radius of gyration: 30.84 Å; chains: 1; bounding box: 78×41×58 Å

Sequence (134 aa):
MKSACCQHEIVIQTDPKNCEYLVISGAQKKVEEFDTEDAETMVLPVDEQRSKLADPFYRLEHEEEDLKKKKEAEPLLVRLQRVSSDARHFDDYSINKSLRPKLRSQKKRVAEEEVAARKMGLGIRSVRRRYGGC

Foldseek 3Di:
DADPPPRDDWDWDADPVVRDIDTDDDDDDDDDDDDCVVVVHDDDPPDPVVVQCVDPVSVVVVVVVVVVVCVVCVVVVVVVCCCPPPPCVVCVPVVVVVVVVVVVVVVVVQVVQCVVCVVVVHPDRDDDPPPDDD

pLDDT: mean 82.38, std 11.62, range [40.22, 95.69]

=== Feature glossary ===
Key to the feature types in this record:

pLDDT. pLDDT is the predicted lDDT-Cα score: AlphaFold's confidence that the local environment of each residue (all inter-atomic distances within 15 Å) is correctly placed. It is a per-residue number between 0 and 100, with higher meaning more reliable.

Radius of gyration, Cα contacts, bounding box. The geometric summary reports three shape descriptors. Rg (radius of gyration) measures how spread out the Cα atoms are about their centre of mass; compact globular proteins have small Rg, elongated or unfolded ones large. Cα contacts (<8 Å, |i−j|>4) count long-range residue pairs in spatial proximity — high for tightly packed folds, near zero for rods or random coil. The bounding-box extents give the protein's footprint along x, y, z in Å.

Backbone torsions (φ/ψ). Backbone dihedral angles. Every residue except chain termini has a φ (preceding-C → N → Cα → C) and a ψ (N → Cα → C → next-N). They are reported in degrees following the IUPAC sign convention. Secondary structure is essentially a statement about which (φ, ψ) basin each residue occupies.

C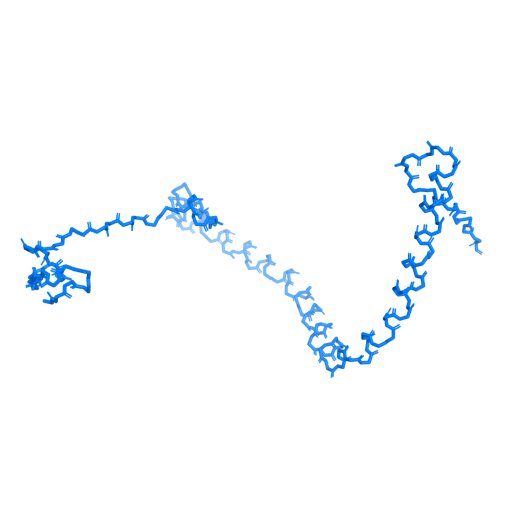ontact-map, Ramachandran, and PAE plots. Plot images: a contact map (which residues are close in 3D, as an N×N binary image), a Ramachandran scatter (backbone torsion angles, revealing secondary-structure composition at a glance), and — for AlphaFold structures — a PAE heatmap (pairwise prediction confidence).

Predicted aligned error. Predicted Aligned Error (PAE) is an AlphaFold confidence matrix: entry (i, j) is the expected error in the position of residue j, in ångströms, when the prediction is superimposed on the true structure at residue i. Low PAE within a block of residues means that block is internally rigid and well-predicted; high PAE between two blocks means their relative placement is uncertain even if each block individually is confident.

Secondary structure (3-state, P-SEA). Three-state secondary structure (P-SEA) collapses the eight DSSP classes into helix (a), strand (b), and coil (c). P-SEA assigns these from Cα geometry alone — distances and angles — without requiring backbone oxygens, so it works on any Cα trace.

Solvent-accessible surface area. Solvent-accessible surface area (SASA) is the area in Å² traced out by the centre of a 1.4 Å probe sphere (a water molecule) rolled over the protein's van der Waals surface (Shrake–Rupley / Lee–Richards construction). Buried residues have near-zero SASA; fully exposed residues can exceed 200 Å². The total SASA scales roughly with the number of surface residues.

Foldseek 3Di. The Foldseek 3Di string encodes local tertiary geometry as a 20-letter alphabet — one character per residue — derived from the relative positions of nearby Cα atoms. Unlike the amino-acid sequence, 3Di is a direct function of the 3D structure, so two proteins with the same fold have similar 3Di strings even at low sequence identity.

B-factor. For experimental (PDB) structures, the B-factor (temperature factor) quantifies the positional spread of each atom in the crystal — a combination of thermal vibration and static disorder — in units of Å². High B-factors mark flexible loops or poorly resolved regions; low B-factors mark the rigid, well-ordered core.

mmCIF coordinates. The mmCIF block holds the 3D Cartesian coordinates of each backbone atom (N, Cα, C, O) in ångströms. mmCIF is the PDB's canonical archive format — a tagged-loop text representation of the atomic model.

InterPro / GO / CATH / organism. Functional annotations link the protein to curated databases. InterPro entries identify conserved domains and families by matching the sequence against member-database signatures (Pfam, PROSITE, CDD, …). Gene Ontology (GO) terms describe molecular function, biological process, and cellular component in a controlled vocabulary. CATH places the structure in a hierarchical fold classification (Class/Architecture/Topology/Homologous-superfamily). The organism is the source species.

Rendered structure images. Structure images are PyMOL renders from six orthogonal camera directions. Cartoon representation draws helices as coils and strands as arrows; sticks shows the backbone as bonds; surface shows the solvent-excluded envelope. Rainbow coloring maps sequence position to hue (blue→red, N→C); chain coloring assigns a distinct color per polypeptide.

Sequence. This is the polypeptide sequence — one letter per residue, N-terminus first. Length ranges from a few dozen residues for small domains to over a thousand for large multi-domain proteins.

Secondary structure (8-state, DSSP). The SS8 string is DSSP's per-residue secondary-structure call. α-helix (H) means an i→i+4 H-bond ladder; β-strand (E) means the residue participates in a β-sheet; 3₁₀ (G) and π (I) are tighter and wider helices; T/S are turns/bends; '-' is loop.

Nearest PDB structures. Structural nearest neighbors (via Foldseek easy-search vs the PDB). Reported per hit: target PDB id, E-value, and alignment TM-score. A TM-score above ~0.5 is the conventional threshold for 'same fold'.